Protein AF-A0A936JH57-F1 (afdb_monomer_lite)

Foldseek 3Di:
DVVLLVPDDDPVSSLVVLLVVLLPAAEEDAVCPCQVVVLVVSLVVVQVSCCVRVVDGDDPVSSVSSSVSSDQRYYYADPLQQAHHPQFDWDWDWAFADQDPVGGDHIDTDTHGQPCVVVVHNDRGPGHHDWHAPPVVRDIDGPVPPPPPD

Sequence (150 aa):
MSVVSKYCNTLEEWLNWSKIAFQCSYGYEWQGDSLLIARENLLYTFIDYYQDKFKETPSSELQKEIAEIIVWNIFQMDGLKYVIPMSCKTEKITIRGAVNLFGKDDDRIDEKPCEGCEKKYASNHNGIRVKTMDWREGKIIEFDTIPQSV

pLDDT: mean 88.51, std 9.37, range [33.03, 97.75]

Secondary structure (DSSP, 8-state):
-HHHHHH--SHHHHHHHHHHHHHT--EEESSSTTHHHHHHHHHHHHHHHHHHHHSSPPPHHHHHHHHHHHHHHEEE-BTTTTB-TT----EEEEEPPPEETTEEPPPEEEEE--HHHHHT-SS---S-B-EEEETTTTEEEEGGGS----

Radius of gyration: 23.41 Å; chains: 1; bounding box: 60×30×69 Å

Structure (mmCIF, N/CA/C/O backbone):
data_AF-A0A936JH57-F1
#
_entry.id   AF-A0A936JH57-F1
#
loop_
_atom_site.group_PDB
_atom_site.id
_atom_site.type_symbol
_atom_site.label_atom_id
_atom_site.label_alt_id
_atom_site.label_comp_id
_atom_site.label_asym_id
_atom_site.label_entity_id
_atom_site.label_seq_id
_atom_site.pdbx_PDB_ins_code
_atom_site.Cartn_x
_atom_site.Cartn_y
_atom_site.Cartn_z
_atom_site.occupancy
_atom_site.B_iso_or_equiv
_atom_site.auth_seq_id
_atom_site.auth_comp_id
_atom_site.auth_asym_id
_atom_site.auth_atom_id
_atom_site.pdbx_PDB_model_num
ATOM 1 N N . MET A 1 1 ? -14.167 -2.846 7.389 1.00 82.81 1 MET A N 1
ATOM 2 C CA . MET A 1 1 ? -14.073 -2.589 8.845 1.00 82.81 1 MET A CA 1
ATOM 3 C C . MET A 1 1 ? -15.327 -2.972 9.627 1.00 82.81 1 MET A C 1
ATOM 5 O O . MET A 1 1 ? -15.181 -3.521 10.709 1.00 82.81 1 MET A O 1
ATOM 9 N N . SER A 1 2 ? -16.542 -2.789 9.091 1.00 82.62 2 SER A N 1
ATOM 10 C CA . SER A 1 2 ? -17.801 -3.162 9.773 1.00 82.62 2 SER A CA 1
ATOM 11 C C . SER A 1 2 ? -17.841 -4.590 10.335 1.00 82.62 2 SER A C 1
ATOM 13 O O . SER A 1 2 ? -18.286 -4.789 11.460 1.00 82.62 2 SER A O 1
ATOM 15 N N . VAL A 1 3 ? -17.329 -5.576 9.592 1.00 86.94 3 VAL A N 1
ATOM 16 C CA . VAL A 1 3 ? -17.248 -6.980 10.033 1.00 86.94 3 VAL A CA 1
ATOM 17 C C . VAL A 1 3 ? -16.340 -7.129 11.259 1.00 86.94 3 VAL A C 1
ATOM 19 O O . VAL A 1 3 ? -16.762 -7.698 12.260 1.00 86.94 3 VAL A O 1
ATOM 22 N N . VAL A 1 4 ? -15.135 -6.556 11.225 1.00 87.88 4 VAL A N 1
ATOM 23 C CA . VAL A 1 4 ? -14.191 -6.568 12.359 1.00 87.88 4 VAL A CA 1
ATOM 24 C C . VAL A 1 4 ? -14.809 -5.865 13.574 1.00 87.88 4 VAL A C 1
ATOM 26 O O . VAL A 1 4 ? -14.783 -6.377 14.692 1.00 87.88 4 VAL A O 1
ATOM 29 N N . SER A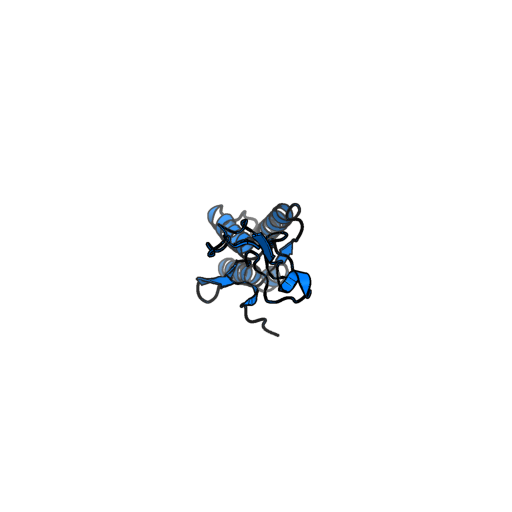 1 5 ? -15.469 -4.724 13.358 1.00 86.75 5 SER A N 1
ATOM 30 C CA . SER A 1 5 ? -16.184 -4.015 14.422 1.00 86.75 5 SER A CA 1
ATOM 31 C C . SER A 1 5 ? -17.353 -4.809 15.005 1.00 86.75 5 SER A C 1
ATOM 33 O O . SER A 1 5 ? -17.630 -4.651 16.189 1.00 86.75 5 SER A O 1
ATOM 35 N N . LYS A 1 6 ? -18.003 -5.676 14.226 1.00 88.62 6 LYS A N 1
ATOM 36 C CA . LYS A 1 6 ? -19.124 -6.501 14.688 1.00 88.62 6 LYS A CA 1
ATOM 37 C C . LYS A 1 6 ? -18.687 -7.700 15.533 1.00 88.62 6 LYS A C 1
ATOM 39 O O . LYS A 1 6 ? -19.408 -8.058 16.457 1.00 88.62 6 LYS A O 1
ATOM 44 N N . TYR A 1 7 ? -17.564 -8.336 15.196 1.00 88.94 7 TYR A N 1
ATOM 45 C CA . TYR A 1 7 ? -17.177 -9.620 15.799 1.00 88.94 7 TYR A CA 1
ATOM 46 C C . TYR A 1 7 ? -16.084 -9.529 16.866 1.00 88.94 7 TYR A C 1
ATOM 48 O O . TYR A 1 7 ? -16.016 -10.412 17.713 1.00 88.94 7 TYR A O 1
ATOM 56 N N . CYS A 1 8 ? -15.263 -8.479 16.871 1.00 89.44 8 CYS A N 1
ATOM 57 C CA . CYS A 1 8 ? -14.262 -8.291 17.921 1.00 89.44 8 CYS A CA 1
ATOM 58 C C . CYS A 1 8 ? -14.885 -7.568 19.117 1.00 89.44 8 CYS A C 1
ATOM 60 O O . CYS A 1 8 ? -15.654 -6.633 18.913 1.00 89.44 8 CYS A O 1
ATOM 62 N N . ASN A 1 9 ? -14.536 -7.919 20.351 1.00 86.62 9 ASN A N 1
ATOM 63 C CA . ASN A 1 9 ? -15.109 -7.247 21.533 1.00 86.62 9 ASN A CA 1
ATOM 64 C C . ASN A 1 9 ? -14.097 -6.381 22.285 1.00 86.62 9 ASN A C 1
ATOM 66 O O . ASN A 1 9 ? -14.486 -5.432 22.962 1.00 86.62 9 ASN A O 1
ATOM 70 N N . THR A 1 10 ? -12.805 -6.672 22.141 1.00 92.69 10 THR A N 1
ATOM 71 C CA . THR A 1 10 ? -11.731 -5.924 22.798 1.00 92.69 10 THR A CA 1
ATOM 72 C C . THR A 1 10 ? -10.991 -5.026 21.810 1.00 92.69 10 THR A C 1
ATOM 74 O O . THR A 1 10 ? -11.023 -5.240 20.595 1.00 92.69 10 THR A O 1
ATOM 77 N N . LEU A 1 11 ? -10.315 -4.004 22.342 1.00 91.69 11 LEU A N 1
ATOM 78 C CA . LEU A 1 11 ? -9.474 -3.105 21.554 1.00 91.69 11 LEU A CA 1
ATOM 79 C C . LEU A 1 11 ? -8.327 -3.860 20.874 1.00 91.69 11 LEU A C 1
ATOM 81 O O . LEU A 1 11 ? -8.109 -3.704 19.677 1.00 91.69 11 LEU A O 1
ATOM 85 N N . GLU A 1 12 ? -7.629 -4.708 21.626 1.00 93.56 12 GLU A N 1
ATOM 86 C CA . GLU A 1 12 ? -6.493 -5.489 21.132 1.00 93.56 12 GLU A CA 1
ATOM 87 C C . GLU A 1 12 ? -6.892 -6.412 19.976 1.00 93.56 12 GLU A C 1
ATOM 89 O O . GLU A 1 12 ? -6.258 -6.405 18.920 1.00 93.56 12 GLU A O 1
ATOM 94 N N . GLU A 1 13 ? -7.992 -7.150 20.140 1.00 94.38 13 GLU A N 1
ATOM 95 C CA . GLU A 1 13 ? -8.509 -8.043 19.108 1.00 94.38 13 GLU A CA 1
ATOM 96 C C . GLU A 1 13 ? -8.907 -7.255 17.855 1.00 94.38 13 GLU A C 1
ATOM 98 O O . GLU A 1 13 ? -8.535 -7.619 16.737 1.00 94.38 13 GLU A O 1
ATOM 103 N N . TRP A 1 14 ? -9.622 -6.142 18.036 1.00 95.25 14 TRP A N 1
ATOM 104 C CA . TRP A 1 14 ? -10.040 -5.297 16.924 1.00 95.25 14 TRP A CA 1
ATOM 105 C C . TRP A 1 14 ? -8.842 -4.735 16.161 1.00 95.25 14 TRP A C 1
ATOM 107 O O . TRP A 1 14 ? -8.844 -4.762 14.932 1.00 95.25 14 TRP A O 1
ATOM 117 N N . LEU A 1 15 ? -7.804 -4.269 16.861 1.00 95.19 15 LEU A N 1
ATOM 118 C CA . LEU A 1 15 ? -6.586 -3.753 16.237 1.00 95.19 15 LEU A CA 1
ATOM 119 C C . LEU A 1 15 ? -5.840 -4.835 15.465 1.00 95.19 15 LEU A C 1
ATOM 121 O O . LEU A 1 15 ? -5.441 -4.592 14.327 1.00 95.19 15 LEU A O 1
ATOM 125 N N . ASN A 1 16 ? -5.698 -6.028 16.041 1.00 94.88 16 ASN A N 1
ATOM 126 C CA . ASN A 1 16 ? -5.036 -7.146 15.381 1.00 94.88 16 ASN A CA 1
ATOM 127 C C . ASN A 1 16 ? -5.734 -7.516 14.061 1.00 94.88 16 ASN A C 1
ATOM 129 O O . ASN A 1 16 ? -5.110 -7.529 13.001 1.00 94.88 16 ASN A O 1
ATOM 133 N N . TRP A 1 17 ? -7.051 -7.731 14.094 1.00 95.31 17 TRP A N 1
ATOM 134 C CA . TRP A 1 17 ? -7.808 -8.085 12.890 1.00 95.31 17 TRP A CA 1
ATOM 135 C C . TRP A 1 17 ? -7.908 -6.943 11.882 1.00 95.31 17 TRP A C 1
ATOM 137 O O . TRP A 1 17 ? -7.930 -7.192 10.678 1.00 95.31 17 TRP A O 1
ATOM 147 N N . SER A 1 18 ? -7.929 -5.695 12.349 1.00 95.06 18 SER A N 1
ATOM 148 C CA . SER A 1 18 ? -7.885 -4.522 11.473 1.00 95.06 18 SER A CA 1
ATOM 149 C C . SER A 1 18 ? -6.569 -4.453 10.706 1.00 95.06 18 SER A C 1
ATOM 151 O O . SER A 1 18 ? -6.587 -4.295 9.488 1.00 95.06 18 SER A O 1
ATOM 153 N N . LYS A 1 19 ? -5.434 -4.634 11.394 1.00 95.62 19 LYS A N 1
ATOM 154 C CA . LYS A 1 19 ? -4.109 -4.676 10.761 1.00 95.62 19 LYS A CA 1
ATOM 155 C C . LYS A 1 19 ? -4.034 -5.792 9.727 1.00 95.62 19 LYS A C 1
ATOM 157 O O . LYS A 1 19 ? -3.676 -5.513 8.589 1.00 95.62 19 LYS A O 1
ATOM 162 N N . ILE A 1 20 ? -4.467 -7.005 10.077 1.00 94.50 20 ILE A N 1
ATOM 163 C CA . ILE A 1 20 ? -4.509 -8.139 9.141 1.00 94.50 20 ILE A CA 1
ATOM 164 C C . ILE A 1 20 ? -5.379 -7.808 7.920 1.00 94.50 20 ILE A C 1
ATOM 166 O O . ILE A 1 20 ? -4.971 -8.053 6.788 1.00 94.50 20 ILE A O 1
ATOM 170 N N . ALA A 1 21 ? -6.554 -7.202 8.117 1.00 94.69 21 ALA A N 1
ATOM 171 C CA . ALA A 1 21 ? -7.430 -6.822 7.011 1.00 94.69 21 ALA A CA 1
ATOM 172 C C . ALA A 1 21 ? -6.751 -5.834 6.049 1.00 94.69 21 ALA A C 1
ATOM 174 O O . ALA A 1 21 ? -6.835 -6.021 4.835 1.00 94.69 21 ALA A O 1
ATOM 175 N N . PHE A 1 22 ? -6.045 -4.824 6.568 1.00 95.50 22 PHE A N 1
ATOM 176 C CA . PHE A 1 22 ? -5.272 -3.902 5.733 1.00 95.50 22 PHE A CA 1
ATOM 177 C C . PHE A 1 22 ? -4.087 -4.596 5.056 1.00 95.50 22 PHE A C 1
ATOM 179 O O . PHE A 1 22 ? -3.910 -4.419 3.855 1.00 95.50 22 PHE A O 1
ATOM 186 N N . GLN A 1 23 ? -3.339 -5.438 5.776 1.00 94.69 23 GLN A N 1
ATOM 187 C CA . GLN A 1 23 ? -2.204 -6.209 5.247 1.00 94.69 23 GLN A CA 1
ATOM 188 C C . GLN A 1 23 ? -2.608 -7.165 4.115 1.00 94.69 23 GLN A C 1
ATOM 190 O O . GLN A 1 23 ? -1.813 -7.413 3.212 1.00 94.69 23 GLN A O 1
ATOM 195 N N . CYS A 1 24 ? -3.840 -7.676 4.130 1.00 92.25 24 CYS A N 1
ATOM 196 C CA . CYS A 1 24 ? -4.379 -8.547 3.084 1.00 92.25 24 CYS A CA 1
ATOM 197 C C . CYS A 1 24 ? -5.131 -7.803 1.966 1.00 92.25 24 CYS A C 1
ATOM 199 O O . CYS A 1 24 ? -5.557 -8.439 1.005 1.00 92.25 24 CYS A O 1
ATOM 201 N N . SER A 1 25 ? -5.318 -6.486 2.077 1.00 92.75 25 SER A N 1
ATOM 202 C CA . SER A 1 25 ? -6.035 -5.686 1.079 1.00 92.75 25 SER A CA 1
ATOM 203 C C . SER A 1 25 ? -5.044 -4.956 0.185 1.00 92.75 25 SER A C 1
ATOM 205 O O . SER A 1 25 ? -4.408 -4.008 0.634 1.00 92.75 25 SER A O 1
ATOM 207 N N . TYR A 1 26 ? -4.945 -5.371 -1.076 1.00 93.00 26 TYR A N 1
ATOM 208 C CA . TYR A 1 26 ? -4.083 -4.741 -2.079 1.00 93.00 26 TYR A CA 1
ATOM 209 C C . TYR A 1 26 ? -4.906 -3.968 -3.105 1.00 93.00 26 TYR A C 1
ATOM 211 O O . TYR A 1 26 ? -6.033 -4.345 -3.430 1.00 93.00 26 TYR A O 1
ATOM 219 N N . GLY A 1 27 ? -4.326 -2.906 -3.649 1.00 93.06 27 GLY A N 1
ATOM 220 C CA . GLY A 1 27 ? -4.957 -2.084 -4.671 1.00 93.06 27 GLY A CA 1
ATOM 221 C C . GLY A 1 27 ? -3.923 -1.337 -5.495 1.00 93.06 27 GLY A C 1
ATOM 222 O O . GLY A 1 27 ? -2.817 -1.063 -5.032 1.00 93.06 27 GLY A O 1
ATOM 223 N N . TYR A 1 28 ? -4.279 -1.002 -6.729 1.00 93.69 28 TYR A N 1
ATOM 224 C CA . TYR A 1 28 ? -3.407 -0.216 -7.584 1.00 93.69 28 TYR A CA 1
ATOM 225 C C . TYR A 1 28 ? -4.168 0.821 -8.397 1.00 93.69 28 TYR A C 1
ATOM 227 O O . TYR A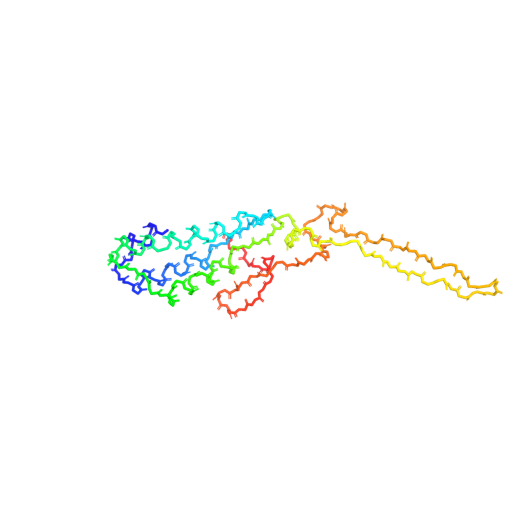 1 28 ? -5.343 0.642 -8.706 1.00 93.69 28 TYR A O 1
ATOM 235 N N . GLU A 1 29 ? -3.462 1.890 -8.750 1.00 94.00 29 GLU A N 1
ATOM 236 C CA . GLU A 1 29 ? -3.953 2.968 -9.606 1.00 94.00 29 GLU A CA 1
ATOM 237 C C . GLU A 1 29 ? -2.969 3.194 -10.762 1.00 94.00 29 GLU A C 1
ATOM 239 O O . GLU A 1 29 ? -1.753 3.094 -10.583 1.00 94.00 29 GLU A O 1
ATOM 244 N N . TRP A 1 30 ? -3.475 3.499 -11.957 1.00 90.62 30 TRP A N 1
ATOM 245 C CA . TRP A 1 30 ? -2.643 3.738 -13.134 1.00 90.62 30 TRP A CA 1
ATOM 246 C C . TRP A 1 30 ? -2.221 5.208 -13.241 1.00 90.62 30 TRP A C 1
ATOM 248 O O . TRP A 1 30 ? -1.037 5.493 -13.428 1.00 90.62 30 TRP A O 1
ATOM 258 N N . GLN A 1 31 ? -3.149 6.159 -13.084 1.00 84.88 31 GLN A N 1
ATOM 259 C CA . GLN A 1 31 ? -2.849 7.587 -13.294 1.00 84.88 31 GLN A CA 1
ATOM 260 C C . GLN A 1 31 ? -2.014 8.196 -12.159 1.00 84.88 31 GLN A C 1
ATOM 262 O O . GLN A 1 31 ? -1.182 9.070 -12.396 1.00 84.88 31 GLN A O 1
ATOM 267 N N . GLY A 1 32 ? -2.189 7.697 -10.934 1.00 81.75 32 GLY A N 1
ATOM 268 C CA . GLY A 1 32 ? -1.448 8.108 -9.739 1.00 81.75 32 GLY A CA 1
ATOM 269 C C . GLY A 1 32 ? -1.982 9.367 -9.043 1.00 81.75 32 GLY A C 1
ATOM 270 O O . GLY A 1 32 ? -1.729 9.545 -7.855 1.00 81.75 32 GLY A O 1
ATOM 271 N N . ASP A 1 33 ? -2.771 10.197 -9.722 1.00 84.88 33 ASP A N 1
ATOM 272 C CA . ASP A 1 33 ? -3.434 11.384 -9.157 1.00 84.88 33 ASP A CA 1
ATOM 273 C C . ASP A 1 33 ? -4.451 11.029 -8.058 1.00 84.88 33 ASP A C 1
ATOM 275 O O . ASP A 1 33 ? -4.507 11.675 -7.013 1.00 84.88 33 ASP A O 1
ATOM 279 N N . SER A 1 34 ? -5.183 9.934 -8.247 1.00 90.69 34 SER A N 1
ATOM 280 C CA . SER A 1 34 ? -6.163 9.416 -7.288 1.00 90.69 34 SER A CA 1
ATOM 281 C C . SER A 1 34 ? -5.536 8.560 -6.180 1.00 90.69 34 SER A C 1
ATOM 283 O O . SER A 1 34 ? -6.213 8.196 -5.217 1.00 90.69 34 SER A O 1
ATOM 285 N N . LEU A 1 35 ? -4.236 8.248 -6.271 1.00 92.44 35 LEU A N 1
ATOM 286 C CA . LEU A 1 35 ? -3.570 7.332 -5.341 1.00 92.44 35 LEU A CA 1
ATOM 287 C C . LEU A 1 35 ? -3.497 7.906 -3.923 1.00 92.44 35 LEU A C 1
ATOM 289 O O . LEU A 1 35 ? -3.753 7.195 -2.952 1.00 92.44 35 LEU A O 1
ATOM 293 N N . LEU A 1 36 ? -3.148 9.189 -3.798 1.00 92.12 36 LEU A N 1
ATOM 294 C CA . LEU A 1 36 ? -3.048 9.846 -2.496 1.00 92.12 36 LEU A CA 1
ATOM 295 C C . LEU A 1 36 ? -4.412 9.878 -1.795 1.00 92.12 36 LEU A C 1
ATOM 297 O O . LEU A 1 36 ? -4.508 9.488 -0.634 1.00 92.12 36 LEU A O 1
ATOM 301 N N . ILE A 1 37 ? -5.456 10.253 -2.536 1.00 93.44 37 ILE A N 1
ATOM 302 C CA . ILE A 1 37 ? -6.836 10.322 -2.042 1.00 93.44 37 ILE A CA 1
ATOM 303 C C . ILE A 1 37 ? -7.321 8.934 -1.607 1.00 93.44 37 ILE A C 1
ATOM 305 O O . ILE A 1 37 ? -7.932 8.789 -0.552 1.00 93.44 37 ILE A O 1
ATOM 309 N N . ALA A 1 38 ? -7.019 7.886 -2.377 1.00 94.56 38 ALA A N 1
ATOM 310 C CA . ALA A 1 38 ? -7.384 6.520 -2.010 1.00 94.56 38 ALA A CA 1
ATOM 311 C C . ALA A 1 38 ? -6.743 6.085 -0.679 1.00 94.56 38 ALA A C 1
ATOM 313 O O . ALA A 1 38 ? -7.416 5.502 0.173 1.00 94.56 38 ALA A O 1
ATOM 314 N N . ARG A 1 39 ? -5.458 6.399 -0.471 1.00 96.25 39 ARG A N 1
ATOM 315 C CA . ARG A 1 39 ? -4.744 6.085 0.778 1.00 96.25 39 ARG A CA 1
ATOM 316 C C . ARG A 1 39 ? -5.300 6.866 1.967 1.00 96.25 39 ARG A C 1
ATOM 318 O O . ARG A 1 39 ? -5.501 6.292 3.035 1.00 96.25 39 ARG A O 1
ATOM 325 N N . GLU A 1 40 ? -5.575 8.150 1.766 1.00 95.75 40 GLU A N 1
ATOM 326 C CA . GLU A 1 40 ? -6.184 9.023 2.768 1.00 95.75 40 GLU A CA 1
ATOM 327 C C . GLU A 1 40 ? -7.568 8.506 3.187 1.00 95.75 40 GLU A C 1
ATOM 329 O O . GLU A 1 40 ? -7.821 8.318 4.375 1.00 95.75 40 GLU A O 1
ATOM 334 N N . ASN A 1 41 ? -8.423 8.151 2.225 1.00 95.69 41 ASN A N 1
ATOM 335 C CA . ASN A 1 41 ? -9.750 7.592 2.493 1.00 95.69 41 ASN A CA 1
ATOM 336 C C . ASN A 1 41 ? -9.695 6.284 3.295 1.00 95.69 41 ASN A C 1
ATOM 338 O O . ASN A 1 41 ? -10.531 6.056 4.173 1.00 95.69 41 ASN A O 1
ATOM 342 N N . LEU A 1 42 ? -8.720 5.414 3.018 1.00 96.50 42 LEU A N 1
ATOM 343 C CA . LEU A 1 42 ? -8.527 4.174 3.775 1.00 96.50 42 LEU A CA 1
ATOM 344 C C . LEU A 1 42 ? -8.090 4.447 5.217 1.00 96.50 42 LEU A C 1
ATOM 346 O O . LEU A 1 42 ? -8.604 3.811 6.140 1.00 96.50 42 LEU A O 1
ATOM 350 N N . LEU A 1 43 ? -7.189 5.412 5.416 1.00 97.38 43 LEU A N 1
ATOM 351 C CA . LEU A 1 43 ? -6.754 5.819 6.749 1.00 97.38 43 LEU A CA 1
ATOM 352 C C . LEU A 1 43 ? -7.903 6.464 7.536 1.00 97.38 43 LEU A C 1
ATOM 354 O O . LEU A 1 43 ? -8.132 6.090 8.685 1.00 97.38 43 LEU A O 1
ATOM 358 N N . TYR A 1 44 ? -8.678 7.358 6.916 1.00 96.81 44 TYR A N 1
ATOM 359 C CA . TYR A 1 44 ? -9.873 7.932 7.539 1.00 96.81 44 TYR A CA 1
ATOM 360 C C . TYR A 1 44 ? -10.910 6.868 7.873 1.00 96.81 44 TYR A C 1
ATOM 362 O O . TYR A 1 44 ? -11.435 6.864 8.978 1.00 96.81 44 TYR A O 1
ATOM 370 N N . THR A 1 45 ? -11.125 5.889 6.992 1.00 95.94 45 THR A N 1
ATOM 371 C CA . THR A 1 45 ? -12.015 4.758 7.290 1.00 95.94 45 THR A CA 1
ATOM 372 C C . THR A 1 45 ? -11.561 4.009 8.544 1.00 95.94 45 THR A C 1
ATOM 374 O O . THR A 1 45 ? -12.386 3.625 9.369 1.00 95.94 45 THR A O 1
ATOM 377 N N . PHE A 1 46 ? -10.259 3.785 8.730 1.00 96.75 46 PHE A N 1
ATOM 378 C CA . PHE A 1 46 ? -9.765 3.177 9.966 1.00 96.75 46 PHE A CA 1
ATOM 379 C C . PHE A 1 46 ? -10.077 4.046 11.194 1.00 96.75 46 PHE A C 1
ATOM 381 O O . PHE A 1 46 ? -10.591 3.528 12.188 1.00 96.75 46 PHE A O 1
ATOM 388 N N . ILE A 1 47 ? -9.799 5.349 11.109 1.00 96.69 47 ILE A N 1
ATOM 389 C CA . ILE A 1 47 ? -10.013 6.310 12.199 1.00 96.69 47 ILE A CA 1
ATOM 390 C C . ILE A 1 47 ? -11.497 6.396 12.570 1.00 96.69 47 ILE A C 1
ATOM 392 O O . ILE A 1 47 ? -11.826 6.266 13.747 1.00 96.69 47 ILE A O 1
ATOM 396 N N . ASP A 1 48 ? -12.387 6.532 11.588 1.00 96.31 48 ASP A N 1
ATOM 397 C CA . ASP A 1 48 ? -13.831 6.657 11.794 1.00 96.31 48 ASP A CA 1
ATOM 398 C C . ASP A 1 48 ? -14.405 5.417 12.488 1.00 96.31 48 ASP A C 1
ATOM 400 O O . ASP A 1 48 ? -15.166 5.525 13.449 1.00 96.31 48 ASP A O 1
ATOM 404 N N . TYR A 1 49 ? -14.006 4.216 12.054 1.00 95.38 49 TYR A N 1
ATOM 405 C CA . TYR A 1 49 ? -14.470 2.975 12.681 1.00 95.38 49 TYR A CA 1
ATOM 406 C C . TYR A 1 49 ? -13.868 2.748 14.073 1.00 95.38 49 TYR A C 1
ATOM 408 O O . TYR A 1 49 ? -14.531 2.150 14.925 1.00 95.38 49 TYR A O 1
ATOM 416 N N . TYR A 1 50 ? -12.638 3.207 14.317 1.00 95.62 50 TYR A N 1
ATOM 417 C CA . TYR A 1 50 ? -12.040 3.192 15.650 1.00 95.62 50 TYR A CA 1
ATOM 418 C C . TYR A 1 50 ? -12.817 4.128 16.588 1.00 95.62 50 TYR A C 1
ATOM 420 O O . TYR A 1 50 ? -13.235 3.716 17.672 1.00 95.62 50 TYR A O 1
ATOM 428 N N . GLN A 1 51 ? -13.067 5.365 16.149 1.00 95.44 51 GLN A N 1
ATOM 429 C CA . GLN A 1 51 ? -13.806 6.372 16.909 1.00 95.44 51 GLN A CA 1
ATOM 430 C C . GLN A 1 51 ? -15.243 5.945 17.178 1.00 95.44 51 GLN A C 1
ATOM 432 O O . GLN A 1 51 ? -15.715 6.082 18.304 1.00 95.44 51 GLN A O 1
ATOM 437 N N . ASP A 1 52 ? -15.945 5.384 16.193 1.00 94.19 52 ASP A N 1
ATOM 438 C CA . ASP A 1 52 ? -17.308 4.911 16.411 1.00 94.19 52 ASP A CA 1
ATOM 439 C C . ASP A 1 52 ? -17.359 3.792 17.461 1.00 94.19 52 ASP A C 1
ATOM 441 O O . ASP A 1 52 ? -18.240 3.786 18.323 1.00 94.19 52 ASP A O 1
ATOM 445 N N . LYS A 1 53 ? -16.382 2.883 17.452 1.00 92.38 53 LYS A N 1
ATOM 446 C CA . LYS A 1 53 ? -16.379 1.730 18.350 1.00 92.38 53 LYS A CA 1
ATOM 447 C C . LYS A 1 53 ? -15.916 2.047 19.770 1.00 92.38 53 LYS A C 1
ATOM 449 O O . LYS A 1 53 ? -16.550 1.605 20.725 1.00 92.38 53 LYS A O 1
ATOM 454 N N . PHE A 1 54 ? -14.813 2.776 19.908 1.00 93.50 54 PHE A N 1
ATOM 455 C CA . PHE A 1 54 ? -14.157 3.009 21.198 1.00 93.50 54 PHE A CA 1
ATOM 456 C C . PHE A 1 54 ? -14.427 4.403 21.765 1.00 93.50 54 PHE A C 1
ATOM 458 O O . PHE A 1 54 ? -14.085 4.663 22.912 1.00 93.50 54 PHE A O 1
ATOM 465 N N . LYS A 1 55 ? -15.070 5.287 20.987 1.00 94.50 55 LYS A N 1
AT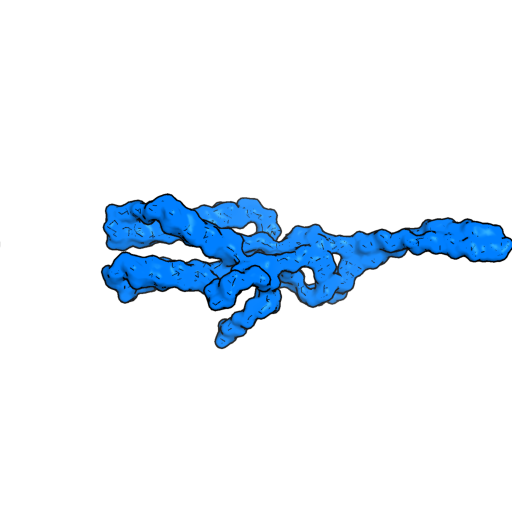OM 466 C CA . LYS A 1 55 ? -15.350 6.689 21.346 1.00 94.50 55 LYS A CA 1
ATOM 467 C C . LYS A 1 55 ? -14.086 7.493 21.683 1.00 94.50 55 LYS A C 1
ATOM 469 O O . LYS A 1 55 ? -14.151 8.503 22.376 1.00 94.50 55 LYS A O 1
ATOM 474 N N . GLU A 1 56 ? -12.952 7.070 21.131 1.00 94.06 56 GLU A N 1
ATOM 475 C CA . GLU A 1 56 ? -11.632 7.680 21.290 1.00 94.06 56 GLU A CA 1
ATOM 476 C C . GLU A 1 56 ? -10.949 7.829 19.928 1.00 94.06 56 GLU A C 1
ATOM 478 O O . GLU A 1 56 ? -11.279 7.118 18.984 1.00 94.06 56 GLU A O 1
ATOM 483 N N . THR A 1 57 ? -9.970 8.727 19.818 1.00 94.50 57 THR A N 1
ATOM 484 C CA . THR A 1 57 ? -9.148 8.870 18.606 1.00 94.50 57 THR A CA 1
ATOM 485 C C . THR A 1 57 ? -7.908 7.980 18.718 1.00 94.50 57 THR A C 1
ATOM 487 O O . THR A 1 57 ? -7.256 8.001 19.764 1.00 94.50 57 THR A O 1
ATOM 490 N N . PRO A 1 58 ? -7.534 7.225 17.667 1.00 95.81 58 PRO A N 1
ATOM 491 C CA . PRO A 1 58 ? -6.321 6.414 17.697 1.00 95.81 58 PRO A CA 1
ATOM 492 C C . PRO A 1 58 ? -5.075 7.294 17.856 1.00 95.81 58 PRO A C 1
ATOM 494 O O . PRO A 1 58 ? -5.022 8.411 17.333 1.00 95.81 58 PRO A O 1
ATOM 497 N N . SER A 1 59 ? -4.052 6.782 18.545 1.00 97.06 59 SER A N 1
ATOM 498 C CA . SER A 1 59 ? -2.801 7.518 18.750 1.00 97.06 59 SER A CA 1
ATOM 499 C C . SER A 1 59 ? -2.077 7.803 17.429 1.00 97.06 59 SER A C 1
ATOM 501 O O . SER A 1 59 ? -2.298 7.137 16.413 1.00 97.06 59 SER A O 1
ATOM 503 N N . SER A 1 60 ? -1.179 8.789 17.438 1.00 96.81 60 SER A N 1
ATOM 504 C CA . SER A 1 60 ? -0.435 9.176 16.234 1.00 96.81 60 SER A CA 1
ATOM 505 C C . SER A 1 60 ? 0.483 8.057 15.727 1.00 96.81 60 SER A C 1
ATOM 507 O O . SER A 1 60 ? 0.697 7.911 14.526 1.00 96.81 60 SER A O 1
ATOM 509 N N . GLU A 1 61 ? 0.992 7.235 16.643 1.00 97.19 61 GLU A N 1
ATOM 510 C CA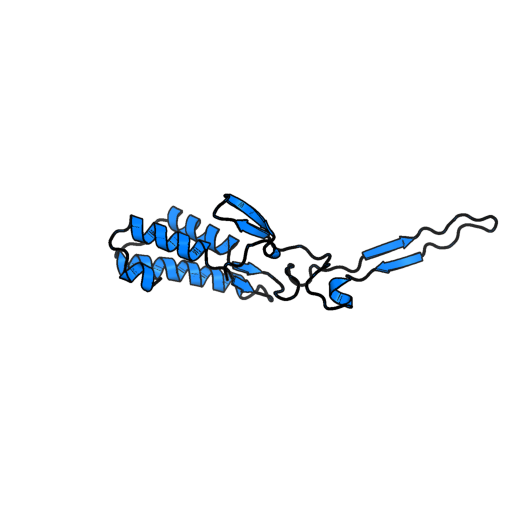 . GLU A 1 61 ? 1.850 6.085 16.370 1.00 97.19 61 GLU A CA 1
ATOM 511 C C . GLU A 1 61 ? 1.058 4.994 15.651 1.00 97.19 61 GLU A C 1
ATOM 513 O O . GLU A 1 61 ? 1.505 4.480 14.629 1.00 97.19 61 GLU A O 1
ATOM 518 N N . LEU A 1 62 ? -0.156 4.706 16.129 1.00 96.62 62 LEU A N 1
ATOM 519 C CA . LEU A 1 62 ? -1.037 3.726 15.505 1.00 96.62 62 LEU A CA 1
ATOM 520 C C . LEU A 1 62 ? -1.498 4.182 14.114 1.00 96.62 62 LEU A C 1
ATOM 522 O O . LEU A 1 62 ? -1.537 3.382 13.182 1.00 96.62 62 LEU A O 1
ATOM 526 N N . GLN A 1 63 ? -1.815 5.469 13.948 1.00 97.44 63 GLN A N 1
ATOM 527 C CA . GLN A 1 63 ? -2.165 6.020 12.636 1.00 97.44 63 GLN A CA 1
ATOM 528 C C . GLN A 1 63 ? -1.008 5.889 11.638 1.00 97.44 63 GLN A C 1
ATOM 530 O O . GLN A 1 63 ? -1.239 5.514 10.490 1.00 97.44 63 GLN A O 1
ATOM 535 N N . LYS A 1 64 ? 0.235 6.147 12.071 1.00 97.75 64 LYS A N 1
ATOM 536 C CA . LYS A 1 64 ? 1.432 5.958 11.236 1.00 97.75 64 LYS A CA 1
ATOM 537 C C . LYS A 1 64 ? 1.625 4.500 10.838 1.00 97.75 64 LYS A C 1
ATOM 539 O O . LYS A 1 64 ? 1.856 4.234 9.666 1.00 97.75 64 LYS A O 1
ATOM 544 N N . GLU A 1 65 ? 1.464 3.568 11.772 1.00 97.00 65 GLU A N 1
ATOM 545 C CA . GLU A 1 65 ? 1.584 2.133 11.491 1.00 97.00 65 GLU A CA 1
ATOM 546 C C . GLU A 1 65 ? 0.573 1.672 10.424 1.00 97.00 65 GLU A C 1
ATOM 548 O O . GLU A 1 65 ? 0.932 0.993 9.463 1.00 97.00 65 GLU A O 1
ATOM 553 N N . ILE A 1 66 ? -0.693 2.089 10.540 1.00 97.56 66 ILE A N 1
ATOM 554 C CA . ILE A 1 66 ? -1.720 1.773 9.536 1.00 97.56 66 ILE A CA 1
ATOM 555 C C . ILE A 1 66 ? -1.420 2.459 8.198 1.00 97.56 66 ILE A C 1
ATOM 557 O O . ILE A 1 66 ? -1.574 1.841 7.143 1.00 97.56 66 ILE A O 1
ATOM 561 N N . ALA A 1 67 ? -0.956 3.711 8.220 1.00 97.62 67 ALA A N 1
ATOM 562 C CA . ALA A 1 67 ? -0.568 4.426 7.010 1.00 97.62 67 ALA A CA 1
ATOM 563 C C . ALA A 1 67 ? 0.589 3.729 6.274 1.00 97.62 67 ALA A C 1
ATOM 565 O O . ALA A 1 67 ? 0.556 3.637 5.049 1.00 97.62 67 ALA A O 1
ATOM 566 N N . GLU A 1 68 ? 1.576 3.188 6.993 1.00 96.88 68 GLU A N 1
ATOM 567 C CA . GLU A 1 68 ? 2.667 2.405 6.404 1.00 96.88 68 GLU A CA 1
ATOM 568 C C . GLU A 1 68 ? 2.146 1.145 5.704 1.00 96.88 68 GLU A C 1
ATOM 570 O O . GLU A 1 68 ? 2.535 0.881 4.564 1.00 96.88 68 GLU A O 1
ATOM 575 N N . ILE A 1 69 ? 1.212 0.414 6.326 1.00 96.88 69 ILE A N 1
ATOM 576 C CA . ILE A 1 69 ? 0.571 -0.751 5.696 1.00 96.88 69 ILE A CA 1
ATOM 577 C C . ILE A 1 69 ? -0.148 -0.339 4.405 1.00 96.88 69 ILE A C 1
ATOM 579 O O . ILE A 1 69 ? 0.037 -0.960 3.357 1.00 96.88 69 ILE A O 1
ATOM 583 N N . ILE A 1 70 ? -0.930 0.742 4.457 1.00 96.94 70 ILE A N 1
ATOM 584 C CA . ILE A 1 70 ? -1.668 1.266 3.301 1.00 96.94 70 ILE A CA 1
ATOM 585 C C . ILE A 1 70 ? -0.711 1.673 2.170 1.00 96.94 70 ILE A C 1
ATOM 587 O O . ILE A 1 70 ? -0.979 1.379 1.007 1.00 96.94 70 ILE A O 1
ATOM 591 N N . VAL A 1 71 ? 0.409 2.332 2.478 1.00 95.69 71 VAL A N 1
ATOM 592 C CA . VAL A 1 71 ? 1.385 2.774 1.467 1.00 95.69 71 VAL A CA 1
ATOM 593 C C . VAL A 1 71 ? 2.051 1.592 0.765 1.00 95.69 71 VAL A C 1
ATOM 595 O O . VAL A 1 71 ? 2.263 1.665 -0.448 1.00 95.69 71 VAL A O 1
ATOM 598 N N . TRP A 1 72 ? 2.347 0.514 1.496 1.00 95.88 72 TRP A N 1
ATOM 599 C CA . TRP A 1 72 ? 2.897 -0.715 0.921 1.00 95.88 72 TRP A CA 1
ATOM 600 C C . TRP A 1 72 ? 1.892 -1.485 0.065 1.00 95.88 72 TRP A C 1
ATOM 602 O O . TRP A 1 72 ? 2.299 -2.108 -0.911 1.00 95.88 72 TRP A O 1
ATOM 612 N N . ASN A 1 73 ? 0.601 -1.418 0.395 1.00 95.12 73 ASN A N 1
ATOM 613 C CA . ASN A 1 73 ? -0.422 -2.243 -0.245 1.00 95.12 73 ASN A CA 1
ATOM 614 C C . ASN A 1 73 ? -1.227 -1.537 -1.347 1.00 95.12 73 ASN A C 1
ATOM 616 O O . ASN A 1 73 ? -1.819 -2.208 -2.193 1.00 95.12 73 ASN A O 1
ATOM 620 N N . ILE A 1 74 ? -1.261 -0.202 -1.342 1.00 95.75 74 ILE A N 1
ATOM 621 C CA . ILE A 1 74 ? -1.966 0.630 -2.322 1.00 95.75 74 ILE A CA 1
ATOM 622 C C . ILE A 1 74 ? -0.932 1.443 -3.090 1.00 95.75 74 ILE A C 1
ATOM 624 O O . ILE A 1 74 ? -0.367 2.383 -2.535 1.00 95.75 74 ILE A O 1
ATOM 628 N N . PHE A 1 75 ? -0.659 1.119 -4.351 1.00 94.38 75 PHE A N 1
ATOM 629 C CA . PHE A 1 75 ? 0.475 1.689 -5.098 1.00 94.38 75 PHE A CA 1
ATOM 630 C C . PHE A 1 75 ? 0.156 1.963 -6.573 1.00 94.38 75 PHE A C 1
ATOM 632 O O . PHE A 1 75 ? -0.901 1.604 -7.081 1.00 94.38 75 PHE A O 1
ATOM 639 N N . GLN A 1 76 ? 1.070 2.624 -7.285 1.00 94.56 76 GLN A N 1
ATOM 640 C CA . GLN A 1 76 ? 0.895 2.879 -8.714 1.00 94.56 76 GLN A CA 1
ATOM 641 C C . GLN A 1 76 ? 1.380 1.682 -9.541 1.00 94.56 76 GLN A C 1
ATOM 643 O O . GLN A 1 76 ? 2.534 1.270 -9.405 1.00 94.56 76 GLN A O 1
ATOM 648 N N . MET A 1 77 ? 0.529 1.136 -10.413 1.00 93.75 77 MET A N 1
ATOM 649 C CA . MET A 1 77 ? 0.886 -0.005 -11.264 1.00 93.75 77 MET A CA 1
ATOM 650 C C . MET A 1 77 ? 0.069 -0.043 -12.560 1.00 93.75 77 MET A C 1
ATOM 652 O O . MET A 1 77 ? -1.123 0.247 -12.576 1.00 93.75 77 MET A O 1
ATOM 656 N N . ASP A 1 78 ? 0.708 -0.473 -13.648 1.00 92.50 78 ASP A N 1
ATOM 657 C CA . ASP A 1 78 ? 0.030 -0.951 -14.852 1.00 92.50 78 ASP A CA 1
ATOM 658 C C . ASP A 1 78 ? -0.382 -2.417 -14.660 1.00 92.50 78 ASP A C 1
ATOM 660 O O . ASP A 1 78 ? 0.461 -3.315 -14.698 1.00 92.50 78 ASP A O 1
ATOM 664 N N . GLY A 1 79 ? -1.679 -2.654 -14.446 1.00 87.81 79 GLY A N 1
ATOM 665 C CA . GLY A 1 79 ? -2.233 -3.982 -14.159 1.00 87.81 79 GLY A CA 1
ATOM 666 C C . GLY A 1 79 ? -2.072 -5.015 -15.278 1.00 87.81 79 GLY A C 1
ATOM 667 O O . GLY A 1 79 ? -2.221 -6.205 -15.019 1.00 87.81 79 GLY A O 1
ATOM 668 N N . LEU A 1 80 ? -1.739 -4.599 -16.505 1.00 87.62 80 LEU A N 1
ATOM 669 C CA . LEU A 1 80 ? -1.457 -5.531 -17.602 1.00 87.62 80 LEU A CA 1
ATOM 670 C C . LEU A 1 80 ? 0.014 -5.950 -17.640 1.00 87.62 80 LEU A C 1
ATOM 672 O O . LEU A 1 80 ? 0.331 -7.039 -18.110 1.00 87.62 80 LEU A O 1
ATOM 676 N N . LYS A 1 81 ? 0.908 -5.077 -17.171 1.00 88.44 81 LYS A N 1
ATOM 677 C CA . LYS A 1 81 ? 2.362 -5.227 -17.325 1.00 88.44 81 LYS A CA 1
ATOM 678 C C . LYS A 1 81 ? 3.095 -5.511 -16.013 1.00 88.44 81 LYS A C 1
ATOM 680 O O . LYS A 1 81 ? 4.274 -5.861 -16.045 1.00 88.44 81 LYS A O 1
ATOM 685 N N . TYR A 1 82 ? 2.433 -5.318 -14.870 1.00 89.50 82 TYR A N 1
ATOM 686 C CA . TYR A 1 82 ? 2.999 -5.426 -13.517 1.00 89.50 82 TYR A CA 1
ATOM 687 C C . TYR A 1 82 ? 4.224 -4.523 -13.280 1.00 89.50 82 TYR A C 1
ATOM 689 O O . TYR A 1 82 ? 5.132 -4.835 -12.509 1.00 89.50 82 TYR A O 1
ATOM 697 N N . VAL A 1 83 ? 4.273 -3.384 -13.971 1.00 91.56 83 VAL A N 1
ATOM 698 C CA . VAL A 1 83 ? 5.337 -2.377 -13.843 1.00 91.56 83 VAL A CA 1
ATOM 699 C C . VAL A 1 83 ? 4.742 -1.021 -13.502 1.00 91.56 83 VAL A C 1
ATOM 701 O O . VAL A 1 83 ? 3.552 -0.781 -13.718 1.00 91.56 83 VAL A O 1
ATOM 704 N N . ILE A 1 84 ? 5.579 -0.107 -13.015 1.00 92.12 84 ILE A N 1
ATOM 705 C CA . ILE A 1 84 ? 5.194 1.297 -12.863 1.00 92.12 84 ILE A CA 1
ATOM 706 C C . ILE A 1 84 ? 4.764 1.825 -14.245 1.00 92.12 84 ILE A C 1
ATOM 708 O O . ILE A 1 84 ? 5.485 1.593 -15.228 1.00 92.12 84 ILE A O 1
ATOM 712 N N . PRO A 1 85 ? 3.615 2.512 -14.361 1.00 91.56 85 PRO A N 1
ATOM 713 C CA . PRO A 1 85 ? 3.154 3.073 -15.624 1.00 91.56 85 PRO A CA 1
ATOM 714 C C . PRO A 1 85 ? 4.248 3.878 -16.330 1.00 91.56 85 PRO A C 1
ATOM 716 O O . PRO A 1 85 ? 5.024 4.595 -15.704 1.00 91.56 85 PRO A O 1
ATOM 719 N N . MET A 1 86 ? 4.336 3.720 -17.653 1.00 88.50 86 MET A N 1
ATOM 720 C CA . MET A 1 86 ? 5.315 4.409 -18.511 1.00 88.50 86 MET A CA 1
ATOM 721 C C . MET A 1 86 ? 6.799 4.154 -18.175 1.00 88.50 86 MET A C 1
ATOM 723 O O . MET A 1 86 ? 7.672 4.857 -18.678 1.00 88.50 86 MET A O 1
ATOM 727 N N . SER A 1 87 ? 7.118 3.131 -17.375 1.00 91.25 87 SER A N 1
ATOM 728 C CA . SER A 1 87 ? 8.510 2.811 -17.023 1.00 91.25 87 SER A CA 1
ATOM 729 C C . SER A 1 87 ? 9.249 1.939 -18.047 1.00 91.25 87 SER A C 1
ATOM 731 O O . SER A 1 87 ? 10.475 1.850 -17.982 1.00 91.25 87 SER A O 1
ATOM 733 N N . CYS A 1 88 ? 8.539 1.301 -18.986 1.00 88.69 88 CYS A N 1
ATOM 734 C CA . CYS A 1 88 ? 9.152 0.543 -20.084 1.00 88.69 88 CYS A CA 1
ATOM 735 C C . CYS A 1 88 ? 9.904 1.484 -21.032 1.00 88.69 88 CYS A C 1
ATOM 737 O O . CYS A 1 88 ? 9.411 2.566 -21.352 1.00 88.69 88 CYS A O 1
ATOM 739 N N . LYS A 1 89 ? 11.072 1.058 -21.518 1.00 87.50 89 LYS A N 1
ATOM 740 C CA . LYS A 1 89 ? 11.943 1.886 -22.366 1.00 87.50 89 LYS A CA 1
ATOM 741 C C . LYS A 1 89 ? 12.321 1.158 -23.650 1.00 87.50 89 LYS A C 1
ATOM 743 O O . LYS A 1 89 ? 12.389 -0.066 -23.678 1.00 87.50 89 LYS A O 1
ATOM 748 N N . THR A 1 90 ? 12.599 1.926 -24.695 1.00 83.88 90 THR A N 1
ATOM 749 C CA . THR A 1 90 ? 13.289 1.436 -25.892 1.00 83.88 90 THR A CA 1
ATOM 750 C C . THR A 1 90 ? 14.778 1.674 -25.687 1.00 83.88 90 THR A C 1
ATOM 752 O O . THR A 1 90 ? 15.202 2.819 -25.513 1.00 83.88 90 THR A O 1
ATOM 755 N N . GLU A 1 91 ? 15.566 0.605 -25.651 1.00 78.69 91 GLU A N 1
ATOM 756 C CA . GLU A 1 91 ? 17.015 0.708 -25.504 1.00 78.69 91 GLU A CA 1
ATOM 757 C C . GLU A 1 91 ? 17.632 1.124 -26.838 1.00 78.69 91 GLU A C 1
ATOM 759 O O . GLU A 1 91 ? 17.386 0.498 -27.866 1.00 78.69 91 GLU A O 1
ATOM 764 N N . LYS A 1 92 ? 18.439 2.188 -26.828 1.00 80.19 92 LYS A N 1
ATOM 765 C CA . LYS A 1 92 ? 19.213 2.613 -27.996 1.00 80.19 92 LYS A CA 1
ATOM 766 C C . LYS A 1 92 ? 20.634 2.095 -27.841 1.00 80.19 92 LYS A C 1
ATOM 768 O O . LYS A 1 92 ? 21.380 2.584 -26.994 1.00 80.19 92 LYS A O 1
ATOM 773 N N . ILE A 1 93 ? 21.000 1.096 -28.632 1.00 76.56 93 ILE A N 1
ATOM 774 C CA . ILE A 1 93 ? 22.331 0.495 -28.617 1.00 76.56 93 ILE A CA 1
ATOM 775 C C . ILE A 1 93 ? 23.141 1.124 -29.748 1.00 76.56 93 ILE A C 1
ATOM 777 O O . ILE A 1 93 ? 22.824 0.962 -30.924 1.00 76.56 93 ILE A O 1
ATOM 781 N N . THR A 1 94 ? 24.204 1.847 -29.399 1.00 75.75 94 THR A N 1
ATOM 782 C CA . THR A 1 94 ? 25.159 2.361 -30.386 1.00 75.75 94 THR A CA 1
ATOM 783 C C . THR A 1 94 ? 26.149 1.259 -30.745 1.00 75.75 94 THR A C 1
ATOM 785 O O . THR A 1 94 ? 27.045 0.929 -29.965 1.00 75.75 94 THR A O 1
ATOM 788 N N . ILE A 1 95 ? 25.998 0.687 -31.934 1.00 76.00 95 ILE A N 1
ATOM 789 C CA . ILE A 1 95 ? 26.952 -0.260 -32.501 1.00 76.00 95 ILE A CA 1
ATOM 790 C C . ILE A 1 95 ? 28.058 0.568 -33.150 1.00 76.00 95 ILE A C 1
ATOM 792 O O . ILE A 1 95 ? 27.847 1.204 -34.184 1.00 76.00 95 ILE A O 1
ATOM 796 N N . ARG A 1 96 ? 29.233 0.591 -32.515 1.00 73.88 96 ARG A N 1
ATOM 797 C CA . ARG A 1 96 ? 30.399 1.297 -33.056 1.00 73.88 96 ARG A CA 1
ATOM 798 C C . ARG A 1 96 ? 30.812 0.663 -34.376 1.00 73.88 96 ARG A C 1
ATOM 800 O O . ARG A 1 96 ? 30.927 -0.561 -34.452 1.00 73.88 96 ARG A O 1
ATOM 807 N N . GLY A 1 97 ? 31.050 1.492 -35.386 1.00 74.06 97 GLY A N 1
ATOM 808 C CA . GLY A 1 97 ? 31.494 1.006 -36.684 1.00 74.06 97 GLY A CA 1
ATOM 809 C C . GLY A 1 97 ? 32.835 0.286 -36.566 1.00 74.06 97 GLY A C 1
ATOM 810 O O . GLY A 1 97 ? 33.746 0.736 -35.859 1.00 74.06 97 GLY A O 1
ATOM 811 N N . ALA A 1 98 ? 32.934 -0.873 -37.214 1.00 72.38 98 ALA A N 1
ATOM 812 C CA . ALA A 1 98 ? 34.155 -1.659 -37.222 1.00 72.38 98 ALA A CA 1
ATOM 813 C C . ALA A 1 98 ? 35.239 -0.919 -38.021 1.00 72.38 98 ALA A C 1
ATOM 815 O O . ALA A 1 98 ? 34.957 -0.273 -39.030 1.00 72.38 98 ALA A O 1
ATOM 816 N N . VAL A 1 99 ? 36.493 -1.014 -37.572 1.00 75.44 99 VAL A N 1
ATOM 817 C CA . VAL A 1 99 ? 37.631 -0.573 -38.385 1.00 75.44 99 VAL A CA 1
ATOM 818 C C . VAL A 1 99 ? 37.945 -1.700 -39.356 1.00 75.44 99 VAL A C 1
ATOM 820 O O . VAL A 1 99 ? 38.292 -2.805 -38.941 1.00 75.44 99 VAL A O 1
ATOM 823 N N . ASN A 1 100 ? 37.792 -1.423 -40.642 1.00 82.00 100 ASN A N 1
ATOM 824 C CA . ASN A 1 100 ? 38.082 -2.347 -41.725 1.00 82.00 100 ASN A CA 1
ATOM 825 C C . ASN A 1 100 ? 39.228 -1.792 -42.594 1.00 82.00 100 ASN A C 1
ATOM 827 O O . ASN A 1 100 ? 39.740 -0.697 -42.360 1.00 82.00 100 ASN A O 1
ATOM 831 N N . LEU A 1 101 ? 39.675 -2.568 -43.587 1.00 80.88 101 LEU A N 1
ATOM 832 C CA . LEU A 1 101 ? 40.814 -2.209 -44.448 1.00 80.88 101 LEU A CA 1
ATOM 833 C C . LEU A 1 101 ? 40.593 -0.895 -45.236 1.00 80.88 101 LEU A C 1
ATOM 835 O O . LEU A 1 101 ? 41.556 -0.318 -45.733 1.00 80.88 101 LEU A O 1
ATOM 839 N N . PHE A 1 102 ? 39.346 -0.421 -45.339 1.00 80.31 102 PHE A N 1
ATOM 840 C CA . PHE A 1 102 ? 38.945 0.744 -46.133 1.00 80.31 102 PHE A CA 1
ATOM 841 C C . PHE A 1 102 ? 38.571 1.976 -45.290 1.00 80.31 102 PHE A C 1
ATOM 843 O O . PHE A 1 102 ? 38.271 3.023 -45.859 1.00 80.31 102 PHE A O 1
ATOM 850 N N . GLY A 1 103 ? 38.609 1.885 -43.956 1.00 77.88 103 GLY A N 1
ATOM 851 C CA . GLY A 1 103 ? 38.276 2.987 -43.053 1.00 77.88 103 GLY A CA 1
ATOM 852 C C . GLY A 1 103 ? 37.562 2.525 -41.782 1.00 77.88 103 GLY A C 1
ATOM 853 O O . GLY A 1 103 ? 37.474 1.334 -41.487 1.00 77.88 103 GLY A O 1
ATOM 854 N N . LYS A 1 104 ? 37.064 3.483 -40.994 1.00 78.62 104 LYS A N 1
ATOM 855 C CA . LYS A 1 104 ? 36.141 3.200 -39.889 1.00 78.62 104 LYS A CA 1
ATOM 856 C C . LYS A 1 104 ? 34.719 3.378 -40.413 1.00 78.62 104 LYS A C 1
ATOM 858 O O . LYS A 1 104 ? 34.407 4.458 -40.907 1.00 78.62 104 LYS A O 1
ATOM 863 N N . ASP A 1 105 ? 33.887 2.348 -40.293 1.00 79.00 105 ASP A N 1
ATOM 864 C CA . ASP A 1 105 ? 32.461 2.481 -40.599 1.00 79.00 105 ASP A CA 1
ATOM 865 C C . ASP A 1 105 ? 31.799 3.496 -39.645 1.00 79.00 105 ASP A C 1
ATOM 867 O O . ASP A 1 105 ? 32.260 3.706 -38.516 1.00 79.00 105 ASP A O 1
ATOM 871 N N . ASP A 1 106 ? 30.700 4.113 -40.079 1.00 79.38 106 ASP A N 1
ATOM 872 C CA . ASP A 1 106 ? 29.911 4.988 -39.212 1.00 79.38 106 ASP A CA 1
ATOM 873 C C . ASP A 1 106 ? 29.228 4.190 -38.091 1.00 79.38 106 ASP A C 1
ATOM 875 O O . ASP A 1 106 ? 28.810 3.039 -38.267 1.00 79.38 106 ASP A O 1
ATOM 879 N N . ASP A 1 107 ? 29.095 4.820 -36.923 1.00 81.62 107 ASP A N 1
ATOM 880 C CA . ASP A 1 107 ? 28.380 4.237 -35.792 1.00 81.62 107 ASP A CA 1
ATOM 881 C C . ASP A 1 107 ? 26.879 4.119 -36.137 1.00 81.62 107 ASP A C 1
ATOM 883 O O . ASP A 1 107 ? 26.250 5.074 -36.599 1.00 81.62 107 ASP A O 1
ATOM 887 N N . ARG A 1 108 ? 26.286 2.943 -35.904 1.00 77.50 108 ARG A N 1
ATOM 888 C CA . ARG A 1 108 ? 24.856 2.681 -36.148 1.00 77.50 108 ARG A CA 1
ATOM 889 C C . ARG A 1 108 ? 24.085 2.705 -34.833 1.00 77.50 108 ARG A C 1
ATOM 891 O O . ARG A 1 108 ? 24.571 2.209 -33.818 1.00 77.50 108 ARG A O 1
ATOM 898 N N . ILE A 1 109 ? 22.875 3.257 -34.851 1.00 78.44 109 ILE A N 1
ATOM 899 C CA . ILE A 1 109 ? 21.959 3.234 -33.704 1.00 78.44 109 ILE A CA 1
ATOM 900 C C . ILE A 1 109 ? 20.928 2.138 -33.962 1.00 78.44 109 ILE A C 1
ATOM 902 O O . ILE A 1 109 ? 20.164 2.234 -34.919 1.00 78.44 109 ILE A O 1
ATOM 906 N N . ASP A 1 110 ? 20.928 1.109 -33.120 1.00 79.25 110 ASP A N 1
ATOM 907 C CA . ASP A 1 110 ? 19.904 0.066 -33.106 1.00 79.25 110 ASP A CA 1
ATOM 908 C C . ASP A 1 110 ? 18.913 0.361 -31.972 1.00 79.25 110 ASP A C 1
ATOM 910 O O . ASP A 1 110 ? 19.317 0.561 -30.823 1.00 79.25 110 ASP A O 1
ATOM 914 N N . GLU A 1 111 ? 17.623 0.446 -32.291 1.00 82.31 111 GLU A N 1
ATOM 915 C CA . GLU A 1 111 ? 16.565 0.689 -31.308 1.00 82.31 111 GLU A CA 1
ATOM 916 C C . GLU A 1 111 ? 15.878 -0.635 -30.978 1.00 82.31 111 GLU A C 1
ATOM 918 O O . GLU A 1 111 ? 15.149 -1.189 -31.797 1.00 82.31 111 GLU A O 1
ATOM 923 N N . LYS A 1 112 ? 16.088 -1.141 -29.761 1.00 81.75 112 LYS A N 1
ATOM 924 C CA . LYS A 1 112 ? 15.424 -2.347 -29.264 1.00 81.75 112 LYS A CA 1
ATOM 925 C C . LYS A 1 112 ? 14.215 -1.961 -28.414 1.00 81.75 112 LYS A C 1
ATOM 927 O O . LYS A 1 112 ? 14.396 -1.508 -27.276 1.00 81.75 112 LYS A O 1
ATOM 932 N N . PRO A 1 113 ? 12.981 -2.085 -28.939 1.00 84.06 113 PRO A N 1
ATOM 933 C CA . PRO A 1 113 ? 11.787 -1.834 -28.151 1.00 84.06 113 PRO A CA 1
ATOM 934 C C . PRO A 1 113 ? 11.627 -2.899 -27.063 1.00 84.06 113 PRO A C 1
ATOM 936 O O . PRO A 1 113 ? 12.183 -3.994 -27.126 1.00 84.06 113 PRO A O 1
ATOM 939 N N . CYS A 1 114 ? 10.841 -2.566 -26.044 1.00 85.62 114 CYS A N 1
ATOM 940 C CA . CYS A 1 114 ? 10.458 -3.515 -25.009 1.00 85.62 114 CYS A CA 1
ATOM 941 C C . CYS A 1 114 ? 9.670 -4.685 -25.625 1.00 85.62 114 CYS A C 1
ATOM 943 O O . CYS A 1 114 ? 8.577 -4.476 -26.156 1.00 85.62 114 CYS A O 1
ATOM 945 N N . GLU A 1 115 ? 10.203 -5.906 -25.508 1.00 85.62 115 GLU A N 1
ATOM 946 C CA . GLU A 1 115 ? 9.623 -7.116 -26.107 1.00 85.62 115 GLU A CA 1
ATOM 947 C C . GLU A 1 115 ? 8.168 -7.335 -25.668 1.00 85.62 115 GLU A C 1
ATOM 949 O O . GLU A 1 115 ? 7.292 -7.570 -26.504 1.00 85.62 115 GLU A O 1
ATOM 954 N N . GLY A 1 116 ? 7.890 -7.207 -24.364 1.00 83.38 116 GLY A N 1
ATOM 955 C CA . GLY A 1 116 ? 6.537 -7.347 -23.825 1.00 83.38 116 GLY A CA 1
ATOM 956 C C . GLY A 1 116 ? 5.558 -6.313 -24.390 1.00 83.38 116 GLY A C 1
ATOM 957 O O . GLY A 1 116 ? 4.409 -6.640 -24.676 1.00 83.38 116 GLY A O 1
ATOM 958 N N . CYS A 1 117 ? 6.004 -5.072 -24.624 1.00 84.62 117 CYS A N 1
ATOM 959 C CA . CYS A 1 117 ? 5.154 -4.025 -25.204 1.00 84.62 117 CYS A CA 1
ATOM 960 C C . CYS A 1 117 ? 4.857 -4.270 -26.686 1.00 84.62 117 CYS A C 1
ATOM 962 O O . CYS A 1 117 ? 3.723 -4.067 -27.116 1.00 84.62 117 CYS A O 1
ATOM 964 N N . GLU A 1 118 ? 5.854 -4.707 -27.455 1.00 86.44 118 GLU A N 1
ATOM 965 C CA . GLU A 1 118 ? 5.699 -4.994 -28.883 1.00 86.44 118 GLU A CA 1
ATO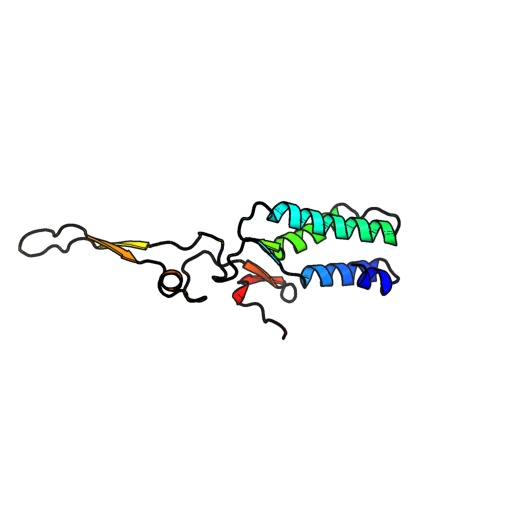M 966 C C . GLU A 1 118 ? 4.758 -6.183 -29.110 1.00 86.44 118 GLU A C 1
ATOM 968 O O . GLU A 1 118 ? 3.822 -6.107 -29.907 1.00 86.44 118 GLU A O 1
ATOM 973 N N . LYS A 1 119 ? 4.955 -7.261 -28.343 1.00 85.50 119 LYS A N 1
ATOM 974 C CA . LYS A 1 119 ? 4.162 -8.494 -28.452 1.00 85.50 119 LYS A CA 1
ATOM 975 C C . LYS A 1 119 ? 2.857 -8.461 -27.651 1.00 85.50 119 LYS A C 1
ATOM 977 O O . LYS A 1 119 ? 2.068 -9.396 -27.751 1.00 85.50 119 LYS A O 1
ATOM 982 N N . LYS A 1 120 ? 2.612 -7.395 -26.878 1.00 82.31 120 LYS A N 1
ATOM 983 C CA . LYS A 1 120 ? 1.472 -7.245 -25.951 1.00 82.31 120 LYS A CA 1
ATOM 984 C C . LYS A 1 120 ? 1.345 -8.405 -24.952 1.00 82.31 120 LYS A C 1
ATOM 986 O O . LYS A 1 120 ? 0.237 -8.800 -24.591 1.00 82.31 120 LYS A O 1
ATOM 991 N N . TYR A 1 121 ? 2.472 -8.956 -24.514 1.00 83.69 121 TYR A N 1
ATOM 992 C CA . TYR A 1 121 ? 2.506 -9.942 -23.436 1.00 83.69 121 TYR A CA 1
ATOM 993 C C . TYR A 1 121 ? 2.502 -9.246 -22.079 1.00 83.69 121 TYR A C 1
ATOM 995 O O . TYR A 1 121 ? 2.924 -8.104 -21.981 1.00 83.69 121 TYR A O 1
ATOM 1003 N N . ALA A 1 122 ? 2.039 -9.944 -21.039 1.00 78.69 122 ALA A N 1
ATOM 1004 C CA . ALA A 1 122 ? 2.116 -9.463 -19.654 1.00 78.69 122 ALA A CA 1
ATOM 1005 C C . ALA A 1 122 ? 3.515 -9.665 -19.032 1.00 78.69 122 ALA A C 1
ATOM 1007 O O . ALA A 1 122 ? 3.852 -9.088 -17.997 1.00 78.69 122 ALA A O 1
ATOM 1008 N N . SER A 1 123 ? 4.332 -10.517 -19.654 1.00 78.94 123 SER A N 1
ATOM 1009 C CA . SER A 1 123 ? 5.693 -10.862 -19.245 1.00 78.94 123 SER A CA 1
ATOM 1010 C C . SER A 1 123 ? 6.739 -10.188 -20.141 1.00 78.94 123 SER A C 1
ATOM 1012 O O . SER A 1 123 ? 6.426 -9.668 -21.210 1.00 78.94 123 SER A O 1
ATOM 1014 N N . ASN A 1 124 ? 8.006 -10.237 -19.719 1.00 84.12 124 ASN A N 1
ATOM 1015 C CA . ASN A 1 124 ? 9.162 -9.706 -20.458 1.00 84.12 124 ASN A CA 1
ATOM 1016 C C . ASN A 1 124 ? 9.107 -8.186 -20.691 1.00 84.12 124 ASN A C 1
ATOM 1018 O O . ASN A 1 124 ? 9.536 -7.673 -21.728 1.00 84.12 124 ASN A O 1
ATOM 1022 N N . HIS A 1 125 ? 8.590 -7.451 -19.706 1.00 86.94 125 HIS A N 1
ATOM 1023 C CA . HIS A 1 125 ? 8.723 -6.002 -19.670 1.00 86.94 125 HIS A CA 1
ATOM 1024 C C . HIS A 1 125 ? 10.048 -5.598 -19.031 1.00 86.94 125 HIS A C 1
ATOM 1026 O O . HIS A 1 125 ? 10.372 -6.033 -17.932 1.00 86.94 125 HIS A O 1
ATOM 1032 N N . ASN A 1 126 ? 10.770 -4.689 -19.683 1.00 88.88 126 ASN A N 1
ATOM 1033 C CA . ASN A 1 126 ? 11.964 -4.038 -19.135 1.00 88.88 126 ASN A CA 1
ATOM 1034 C C . ASN A 1 126 ? 11.648 -2.807 -18.257 1.00 88.88 126 ASN A C 1
ATOM 1036 O O . ASN A 1 126 ? 12.537 -2.018 -17.942 1.00 88.88 126 ASN A O 1
ATOM 1040 N N . GLY A 1 127 ? 10.371 -2.603 -17.916 1.00 87.94 127 GLY A N 1
ATOM 1041 C CA . GLY A 1 127 ? 9.938 -1.547 -17.006 1.00 87.94 127 GLY A CA 1
ATOM 1042 C C . GLY A 1 127 ? 10.303 -1.840 -15.551 1.00 87.94 127 GLY A C 1
ATOM 1043 O O . GLY A 1 127 ? 10.685 -2.952 -15.192 1.00 87.94 127 GLY A O 1
ATOM 1044 N N . ILE A 1 128 ? 10.154 -0.834 -14.691 1.00 90.75 128 ILE A N 1
ATOM 1045 C CA . ILE A 1 128 ? 10.420 -0.971 -13.256 1.00 90.75 128 ILE A CA 1
ATOM 1046 C C . ILE A 1 128 ? 9.294 -1.803 -12.641 1.00 90.75 128 ILE A C 1
ATOM 1048 O O . ILE A 1 128 ? 8.147 -1.353 -12.605 1.00 90.75 128 ILE A O 1
ATOM 1052 N N . ARG A 1 129 ? 9.620 -3.005 -12.155 1.00 91.25 129 ARG A N 1
ATOM 1053 C CA . ARG A 1 129 ? 8.669 -3.873 -11.450 1.00 91.25 129 ARG A CA 1
ATOM 1054 C C . ARG A 1 129 ? 8.210 -3.232 -10.146 1.00 91.25 129 ARG A C 1
ATOM 1056 O O . ARG A 1 129 ? 8.995 -2.596 -9.437 1.00 91.25 129 ARG A O 1
ATOM 1063 N N . VAL A 1 130 ? 6.925 -3.394 -9.849 1.00 92.69 130 VAL A N 1
ATOM 1064 C CA . VAL A 1 130 ? 6.331 -2.870 -8.619 1.00 92.69 130 VAL A CA 1
ATOM 1065 C C . VAL A 1 130 ? 6.660 -3.791 -7.453 1.00 92.69 130 VAL A C 1
ATOM 1067 O O . VAL A 1 130 ? 6.600 -5.014 -7.576 1.00 92.69 130 VAL A O 1
ATOM 1070 N N . LYS A 1 131 ? 7.010 -3.187 -6.318 1.00 93.06 131 LYS A N 1
ATOM 1071 C CA . LYS A 1 131 ? 7.374 -3.889 -5.090 1.00 93.06 131 LYS A CA 1
ATOM 1072 C C . LYS A 1 131 ? 6.306 -3.697 -4.025 1.00 93.06 131 LYS A C 1
ATOM 1074 O O . LYS A 1 131 ? 5.733 -2.617 -3.923 1.00 93.06 131 LYS A O 1
ATOM 1079 N N . THR A 1 132 ? 6.110 -4.722 -3.211 1.00 94.44 132 THR A N 1
ATOM 1080 C CA . THR A 1 132 ? 5.198 -4.726 -2.064 1.00 94.44 132 THR A CA 1
ATOM 1081 C C . THR A 1 132 ? 5.870 -5.383 -0.858 1.00 94.44 132 THR A C 1
ATOM 1083 O O . THR A 1 132 ? 6.912 -6.031 -0.993 1.00 94.44 132 THR A O 1
ATOM 1086 N N . MET A 1 133 ? 5.266 -5.237 0.318 1.00 93.62 133 MET A N 1
ATOM 1087 C CA . MET A 1 133 ? 5.657 -5.973 1.516 1.00 93.62 133 MET A CA 1
ATOM 1088 C C . MET A 1 133 ? 4.980 -7.350 1.539 1.00 93.62 133 MET A C 1
ATOM 1090 O O . MET A 1 133 ? 3.758 -7.439 1.434 1.00 93.62 133 MET A O 1
ATOM 1094 N N . ASP A 1 134 ? 5.757 -8.416 1.726 1.00 93.44 134 ASP A N 1
ATOM 1095 C CA . ASP A 1 134 ? 5.239 -9.686 2.231 1.00 93.44 134 ASP A CA 1
ATOM 1096 C C . ASP A 1 134 ? 5.148 -9.601 3.755 1.00 93.44 134 ASP A C 1
ATOM 1098 O O . ASP A 1 134 ? 6.152 -9.675 4.466 1.00 93.44 134 ASP A O 1
ATOM 1102 N N . TRP A 1 135 ? 3.928 -9.449 4.259 1.00 91.69 135 TRP A N 1
ATOM 1103 C CA . TRP A 1 135 ? 3.653 -9.318 5.687 1.00 91.69 135 TRP A CA 1
ATOM 1104 C C . TRP A 1 135 ? 3.903 -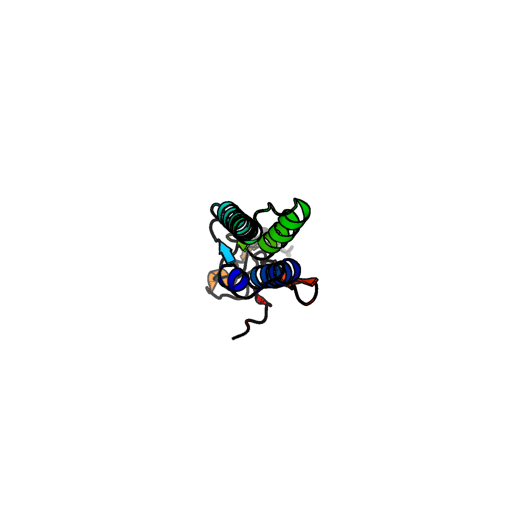10.600 6.494 1.00 91.69 135 TRP A C 1
ATOM 1106 O O . TRP A 1 135 ? 3.993 -10.521 7.717 1.00 91.69 135 TRP A O 1
ATOM 1116 N N . ARG A 1 136 ? 4.031 -11.772 5.851 1.00 89.31 136 ARG A N 1
ATOM 1117 C CA . ARG A 1 136 ? 4.344 -13.035 6.543 1.00 89.31 136 ARG A CA 1
ATOM 1118 C C . ARG A 1 136 ? 5.833 -13.160 6.833 1.00 89.31 136 ARG A C 1
ATOM 1120 O O . ARG A 1 136 ? 6.211 -13.564 7.929 1.00 89.31 136 ARG A O 1
ATOM 1127 N N . GLU A 1 137 ? 6.666 -12.828 5.849 1.00 90.00 137 GLU A N 1
ATOM 1128 C CA . GLU A 1 137 ? 8.126 -12.925 5.959 1.00 90.00 137 GLU A CA 1
ATOM 1129 C C . GLU A 1 137 ? 8.808 -11.607 6.352 1.00 90.00 137 GLU A C 1
ATOM 1131 O O . GLU A 1 137 ? 9.988 -11.614 6.706 1.00 90.00 137 GLU A O 1
ATOM 1136 N N . GLY A 1 138 ? 8.098 -10.477 6.277 1.00 90.00 138 GLY A N 1
ATOM 1137 C CA . GLY A 1 138 ? 8.651 -9.143 6.521 1.00 90.00 138 GLY A CA 1
ATOM 1138 C C . GLY A 1 138 ? 9.660 -8.708 5.455 1.00 90.00 138 GLY A C 1
ATOM 1139 O O . GLY A 1 138 ? 10.626 -8.010 5.766 1.00 90.00 138 GLY A O 1
ATOM 1140 N N . LYS A 1 139 ? 9.487 -9.161 4.207 1.00 93.31 139 LYS A N 1
ATOM 1141 C CA . LYS A 1 139 ? 10.417 -8.902 3.098 1.00 93.31 139 LYS A CA 1
ATOM 1142 C C . LYS A 1 139 ? 9.743 -8.142 1.972 1.00 93.31 139 LYS A C 1
ATOM 1144 O O . LYS A 1 139 ? 8.563 -8.320 1.696 1.00 93.31 139 LYS A O 1
ATOM 1149 N N . ILE A 1 140 ? 10.534 -7.337 1.274 1.00 93.38 140 ILE A N 1
ATOM 1150 C CA . ILE A 1 140 ? 10.085 -6.657 0.063 1.00 93.38 140 ILE A CA 1
ATOM 1151 C C . ILE A 1 140 ? 10.192 -7.638 -1.105 1.00 93.38 140 ILE A C 1
ATOM 1153 O O . ILE A 1 140 ? 11.284 -8.132 -1.395 1.00 93.38 140 ILE A O 1
ATOM 1157 N N . ILE A 1 141 ? 9.074 -7.879 -1.781 1.00 93.50 141 ILE A N 1
ATOM 1158 C CA . ILE A 1 141 ? 8.968 -8.768 -2.944 1.00 93.50 141 ILE A CA 1
ATOM 1159 C C . ILE A 1 141 ? 8.372 -8.020 -4.141 1.00 93.50 141 ILE A C 1
ATOM 1161 O O . ILE A 1 141 ? 7.837 -6.919 -3.994 1.00 93.50 141 ILE A O 1
ATOM 1165 N N . GLU A 1 142 ? 8.476 -8.598 -5.336 1.00 92.19 142 GLU A N 1
ATOM 1166 C CA . GLU A 1 142 ? 7.782 -8.081 -6.521 1.00 92.19 142 GLU A CA 1
ATOM 1167 C C . GLU A 1 142 ? 6.312 -8.514 -6.496 1.00 92.19 142 GLU A C 1
ATOM 1169 O O . GLU A 1 142 ? 5.991 -9.633 -6.090 1.00 92.19 142 GLU A O 1
ATOM 1174 N N . PHE A 1 143 ? 5.400 -7.629 -6.899 1.00 89.06 143 PHE A N 1
ATOM 1175 C CA . PHE A 1 143 ? 3.961 -7.876 -6.759 1.00 89.06 143 PHE A CA 1
ATOM 1176 C C . PHE A 1 143 ? 3.468 -9.073 -7.590 1.00 89.06 143 PHE A C 1
ATOM 1178 O O . PHE A 1 143 ? 2.556 -9.782 -7.173 1.00 89.06 143 PHE A O 1
ATOM 1185 N N . ASP A 1 144 ? 4.099 -9.343 -8.732 1.00 85.06 144 ASP A N 1
ATOM 1186 C CA . ASP A 1 144 ? 3.812 -10.504 -9.583 1.00 85.06 144 ASP A CA 1
ATOM 1187 C C . ASP A 1 144 ? 4.208 -11.850 -8.950 1.00 85.06 144 ASP A C 1
ATOM 1189 O O . ASP A 1 144 ? 3.752 -12.895 -9.412 1.00 85.06 144 ASP A O 1
ATOM 1193 N N . THR A 1 145 ? 5.006 -11.842 -7.877 1.00 85.88 145 THR A N 1
ATOM 1194 C CA . THR A 1 145 ? 5.421 -13.053 -7.150 1.00 85.88 145 THR A CA 1
ATOM 1195 C C . THR A 1 145 ? 4.539 -13.409 -5.955 1.00 85.88 145 THR A C 1
ATOM 1197 O O . THR A 1 145 ? 4.728 -14.474 -5.364 1.00 85.88 145 THR A O 1
ATOM 1200 N N . ILE A 1 146 ? 3.568 -12.562 -5.590 1.00 79.56 146 ILE A N 1
ATOM 1201 C CA . ILE A 1 146 ? 2.660 -12.873 -4.482 1.00 79.56 146 ILE A CA 1
ATOM 1202 C C . ILE A 1 146 ? 1.839 -14.114 -4.856 1.00 79.56 146 ILE A C 1
ATOM 1204 O O . ILE A 1 146 ? 1.159 -14.104 -5.887 1.00 79.56 146 ILE A O 1
ATOM 1208 N N . PRO A 1 147 ? 1.835 -15.172 -4.025 1.00 66.38 147 PRO A N 1
ATOM 1209 C CA . PRO A 1 147 ? 0.949 -16.302 -4.243 1.00 66.38 147 PRO A CA 1
ATOM 1210 C C . PRO A 1 147 ? -0.500 -15.819 -4.131 1.00 66.38 147 PRO A C 1
ATOM 1212 O O . PRO A 1 147 ? -0.979 -15.507 -3.040 1.00 66.38 147 PRO A O 1
ATOM 1215 N N . GLN A 1 148 ? -1.200 -15.743 -5.264 1.00 56.28 148 GLN A N 1
ATOM 1216 C CA . GLN A 1 148 ? -2.637 -15.499 -5.279 1.00 56.28 148 GLN A CA 1
ATOM 1217 C C . GLN A 1 148 ? -3.308 -16.721 -4.651 1.00 56.28 148 GLN A C 1
ATOM 1219 O O . GLN A 1 148 ? -3.367 -17.790 -5.256 1.00 56.28 148 GLN A O 1
ATOM 1224 N N . SER A 1 149 ? -3.752 -16.591 -3.401 1.00 41.47 149 SER A N 1
ATOM 1225 C CA . SER A 1 149 ? -4.631 -17.576 -2.780 1.00 41.47 149 SER A CA 1
ATOM 1226 C C . SER A 1 149 ? -5.957 -17.557 -3.538 1.00 41.47 149 SER A C 1
ATOM 1228 O O . SER A 1 149 ? -6.745 -16.626 -3.362 1.00 41.47 149 SER A O 1
ATOM 1230 N N . VAL A 1 150 ? -6.129 -18.540 -4.424 1.00 33.03 150 VAL A N 1
ATOM 1231 C CA . VAL A 1 150 ? -7.399 -18.885 -5.076 1.00 33.03 150 VAL A CA 1
ATOM 1232 C C . VAL A 1 150 ? -8.348 -19.488 -4.048 1.00 33.03 150 VAL A C 1
ATOM 1234 O O . VAL A 1 150 ? -7.863 -20.298 -3.224 1.00 33.03 150 VAL A O 1
#